Protein AF-A0A3M6T8N8-F1 (afdb_monomer)

Mean predicted aligned error: 8.94 Å

pLDDT: mean 82.11, std 16.4, range [38.44, 94.81]

Structure (mmCIF, N/CA/C/O backbone):
data_AF-A0A3M6T8N8-F1
#
_entry.id   AF-A0A3M6T8N8-F1
#
loop_
_atom_site.group_PDB
_atom_site.id
_atom_site.type_symbol
_atom_site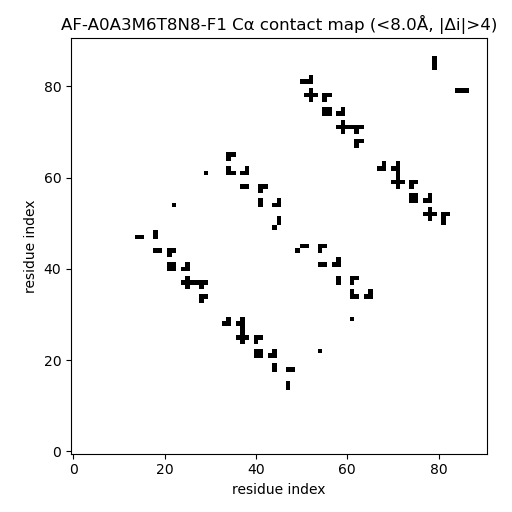.label_atom_id
_atom_site.label_alt_id
_atom_site.label_comp_id
_atom_site.label_asym_id
_atom_site.label_entity_id
_atom_site.label_seq_id
_atom_site.pdbx_PDB_ins_code
_atom_site.Cartn_x
_atom_site.Cartn_y
_atom_site.Cartn_z
_atom_site.occupancy
_atom_site.B_iso_or_equiv
_atom_site.auth_seq_id
_atom_site.auth_comp_id
_atom_site.auth_asym_id
_atom_site.auth_atom_id
_atom_site.pdbx_PDB_model_num
ATOM 1 N N . MET A 1 1 ? -5.618 14.093 46.988 1.00 48.88 1 MET A N 1
ATOM 2 C CA . MET A 1 1 ? -6.460 14.816 46.011 1.00 48.88 1 MET A CA 1
ATOM 3 C C . MET A 1 1 ? -5.995 14.438 44.614 1.00 48.88 1 MET A C 1
ATOM 5 O O . MET A 1 1 ? -4.884 14.782 44.233 1.00 48.88 1 MET A O 1
ATOM 9 N N . TYR A 1 2 ? -6.782 13.606 43.931 1.00 39.69 2 TYR A N 1
ATOM 10 C CA . TYR A 1 2 ? -6.444 12.947 42.668 1.00 39.69 2 TYR A CA 1
ATOM 11 C C . TYR A 1 2 ? -6.264 13.961 41.532 1.00 39.69 2 TYR A C 1
ATOM 13 O O . TYR A 1 2 ? -7.202 14.666 41.167 1.00 39.69 2 TYR A O 1
ATOM 21 N N . ARG A 1 3 ? -5.058 14.027 40.959 1.00 53.97 3 ARG A N 1
ATOM 22 C CA . ARG A 1 3 ? -4.750 14.866 39.796 1.00 53.97 3 ARG A CA 1
ATOM 23 C C . ARG A 1 3 ? -5.264 14.174 38.530 1.00 53.97 3 ARG A C 1
ATOM 25 O O . ARG A 1 3 ? -4.513 13.527 37.810 1.00 53.97 3 ARG A O 1
ATOM 32 N N . LEU A 1 4 ? -6.566 14.285 38.287 1.00 64.94 4 LEU A N 1
ATOM 33 C CA . LEU A 1 4 ? -7.173 13.984 36.994 1.00 64.94 4 LEU A CA 1
ATOM 34 C C . LEU A 1 4 ? -6.885 15.157 36.054 1.00 64.94 4 LEU A C 1
ATOM 36 O O . LEU A 1 4 ? -7.680 16.081 35.919 1.00 64.94 4 LEU A O 1
ATOM 40 N N . SER A 1 5 ? -5.719 15.143 35.419 1.00 61.00 5 SER A N 1
ATOM 41 C CA . SER A 1 5 ? -5.478 15.953 34.228 1.00 61.00 5 SER A CA 1
ATOM 42 C C . SER A 1 5 ? -5.287 14.971 33.091 1.00 61.00 5 SER A C 1
ATOM 44 O O . SER A 1 5 ? -4.245 14.331 32.973 1.00 61.00 5 SER A O 1
ATOM 46 N N . PHE A 1 6 ? -6.373 14.780 32.345 1.00 56.16 6 PHE A N 1
ATOM 47 C CA . PHE A 1 6 ? -6.443 13.953 31.156 1.00 56.16 6 PHE A CA 1
ATOM 48 C C . PHE A 1 6 ? -5.196 14.167 30.304 1.00 56.16 6 PHE A C 1
ATOM 50 O O . PHE A 1 6 ? -4.928 15.270 29.831 1.00 56.16 6 PHE A O 1
ATOM 57 N N . ARG A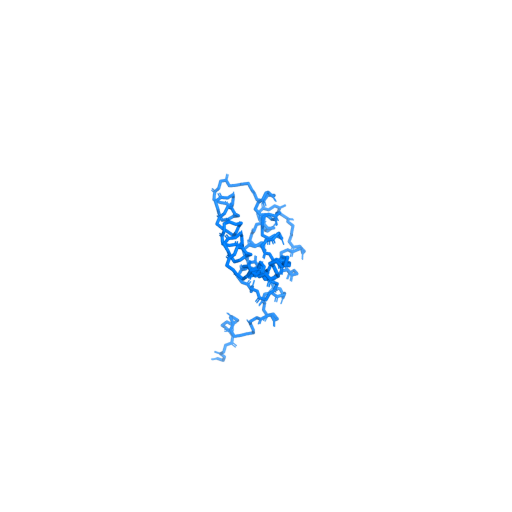 1 7 ? -4.443 13.080 30.135 1.00 54.22 7 ARG A N 1
ATOM 58 C CA . ARG A 1 7 ? -3.448 12.893 29.087 1.00 54.22 7 ARG A CA 1
ATOM 59 C C . ARG A 1 7 ? -4.085 13.398 27.793 1.00 54.22 7 ARG A C 1
ATOM 61 O O . ARG A 1 7 ? -5.020 12.774 27.294 1.00 54.22 7 ARG A O 1
ATOM 68 N N . THR A 1 8 ? -3.656 14.559 27.309 1.00 52.56 8 THR A N 1
ATOM 69 C CA . THR A 1 8 ? -4.044 15.071 25.996 1.00 52.56 8 THR A CA 1
ATOM 70 C C . THR A 1 8 ? -3.699 13.978 25.004 1.00 52.56 8 THR A C 1
ATOM 72 O O . THR A 1 8 ? -2.523 13.661 24.843 1.00 52.56 8 THR A O 1
ATOM 75 N N . GLN A 1 9 ? -4.705 13.322 24.435 1.00 42.72 9 GLN A N 1
ATOM 76 C CA . GLN A 1 9 ? -4.488 12.333 23.393 1.00 42.72 9 GLN A CA 1
ATOM 77 C C . GLN A 1 9 ? -3.898 13.077 22.196 1.00 42.72 9 GLN A C 1
ATOM 79 O O . GLN A 1 9 ? -4.589 13.938 21.645 1.00 42.72 9 GLN A O 1
ATOM 84 N N . PRO A 1 10 ? -2.663 12.784 21.767 1.00 49.00 10 PRO A N 1
ATOM 85 C CA . PRO A 1 10 ? -2.195 13.276 20.495 1.00 49.00 10 PRO A CA 1
ATOM 86 C C . PRO A 1 10 ? -2.676 12.227 19.477 1.00 49.00 10 PRO A C 1
ATOM 88 O O . PRO A 1 10 ? -1.997 11.280 19.111 1.00 49.00 10 PRO A O 1
ATOM 91 N N . ALA A 1 11 ? -3.972 12.263 19.164 1.00 52.97 11 ALA A N 1
ATOM 92 C CA . ALA A 1 11 ? -4.595 11.217 18.347 1.00 52.97 11 ALA A CA 1
ATOM 93 C C . ALA A 1 11 ? -4.394 11.452 16.838 1.00 52.97 11 ALA A C 1
ATOM 95 O O . ALA A 1 11 ? -4.745 10.598 16.031 1.00 52.97 11 ALA A O 1
ATOM 96 N N . THR A 1 12 ? -3.847 12.602 16.434 1.00 56.84 12 THR A N 1
ATOM 97 C CA . THR A 1 12 ? -3.877 13.049 15.031 1.00 56.84 12 THR A CA 1
ATOM 98 C C . THR A 1 12 ? -2.521 13.437 14.446 1.00 56.84 12 THR A C 1
ATOM 100 O O . THR A 1 12 ? -2.374 13.394 13.225 1.00 56.84 12 THR A O 1
ATOM 103 N N . THR A 1 13 ? -1.510 13.759 15.257 1.00 59.78 13 THR A N 1
ATOM 104 C CA . THR A 1 13 ? -0.186 14.151 14.741 1.00 59.78 13 THR A CA 1
ATOM 105 C C . THR A 1 13 ? 0.701 12.933 14.506 1.00 59.78 13 THR A C 1
ATOM 107 O O . THR A 1 13 ? 1.290 12.808 13.436 1.00 59.78 13 THR A O 1
ATOM 110 N N . GLU A 1 14 ? 0.740 11.999 15.454 1.00 67.62 14 GLU A N 1
ATOM 111 C CA . GLU A 1 14 ? 1.573 10.797 15.409 1.00 67.62 14 GLU A CA 1
ATOM 112 C C . GLU A 1 14 ? 1.086 9.828 14.333 1.00 67.62 14 GLU A C 1
ATOM 114 O O . GLU A 1 14 ? 1.878 9.317 13.548 1.00 67.62 14 GLU A O 1
ATOM 119 N N . ALA A 1 15 ? -0.228 9.610 14.230 1.00 74.06 15 ALA A N 1
ATOM 120 C CA . ALA A 1 15 ? -0.790 8.752 13.187 1.00 74.06 15 ALA A CA 1
ATOM 121 C C . ALA A 1 15 ? -0.472 9.299 11.784 1.00 74.06 15 ALA A C 1
ATOM 123 O O . ALA A 1 15 ? -0.092 8.550 10.884 1.00 74.06 15 ALA A O 1
ATOM 124 N N . ARG A 1 16 ? -0.544 10.627 11.618 1.00 77.62 16 ARG A N 1
ATOM 125 C CA . ARG A 1 16 ? -0.192 11.304 10.369 1.00 77.62 16 ARG A CA 1
ATOM 126 C C . ARG A 1 16 ? 1.310 11.261 10.089 1.00 77.62 16 ARG A C 1
ATOM 128 O O . ARG A 1 16 ? 1.691 11.080 8.937 1.00 77.62 16 ARG A O 1
ATOM 135 N N . SER A 1 17 ? 2.167 11.411 11.100 1.00 82.38 17 SER A N 1
ATOM 136 C CA . SER A 1 17 ? 3.618 11.304 10.914 1.00 82.38 17 SER A CA 1
ATOM 137 C C . SER A 1 17 ? 4.035 9.880 10.549 1.00 82.38 17 SER A C 1
ATOM 139 O O . SER A 1 17 ? 4.826 9.711 9.627 1.00 82.38 17 SER A O 1
ATOM 141 N N . VAL A 1 18 ? 3.447 8.866 11.193 1.00 86.25 18 VAL A N 1
ATOM 142 C CA . VAL A 1 18 ? 3.676 7.448 10.866 1.00 86.25 18 VAL A CA 1
ATOM 143 C C . VAL A 1 18 ? 3.198 7.136 9.447 1.00 86.25 18 VAL A C 1
ATOM 145 O O . VAL A 1 18 ? 3.893 6.451 8.700 1.00 86.25 18 VAL A O 1
ATOM 148 N N . PHE A 1 19 ? 2.046 7.676 9.038 1.00 87.25 19 PHE A N 1
ATOM 149 C CA . PHE A 1 19 ? 1.570 7.580 7.658 1.00 87.25 19 PHE A CA 1
ATOM 150 C C . PHE A 1 19 ? 2.587 8.159 6.659 1.00 87.25 19 PHE A C 1
ATOM 152 O O . PHE A 1 19 ? 2.971 7.477 5.707 1.00 87.25 19 PHE A O 1
ATOM 159 N N . LEU A 1 20 ? 3.044 9.396 6.880 1.00 87.25 20 LEU A N 1
ATOM 160 C CA . LEU A 1 20 ? 3.993 10.069 5.988 1.00 87.25 20 LEU A CA 1
ATOM 161 C C . LEU A 1 20 ? 5.324 9.316 5.902 1.00 87.25 20 LEU A C 1
ATOM 163 O O . LEU A 1 20 ? 5.891 9.187 4.817 1.00 87.25 20 LEU A O 1
ATOM 167 N N . GLU A 1 21 ? 5.803 8.794 7.028 1.00 90.88 21 GLU A N 1
ATOM 168 C CA . GLU A 1 21 ? 7.010 7.978 7.087 1.00 90.88 21 GLU A CA 1
ATOM 169 C C . GLU A 1 21 ? 6.851 6.687 6.275 1.00 90.88 21 GLU A C 1
ATOM 171 O O . GLU A 1 21 ? 7.674 6.405 5.404 1.00 90.88 21 GLU A O 1
ATOM 176 N N . LYS A 1 22 ? 5.759 5.940 6.478 1.00 90.81 22 LYS A N 1
ATOM 177 C CA . LYS A 1 22 ? 5.481 4.701 5.735 1.00 90.81 22 LYS A CA 1
ATOM 178 C C . LYS A 1 22 ? 5.334 4.943 4.237 1.00 90.81 22 LYS A C 1
ATOM 180 O O . LYS A 1 22 ? 5.921 4.211 3.444 1.00 90.81 22 LYS A O 1
ATOM 185 N N . ALA A 1 23 ? 4.612 5.991 3.839 1.00 90.50 23 ALA A N 1
ATOM 186 C CA . ALA A 1 23 ? 4.458 6.360 2.434 1.00 90.50 23 ALA A CA 1
ATOM 187 C C . ALA A 1 23 ? 5.806 6.723 1.784 1.00 90.50 23 ALA A C 1
ATOM 189 O O . ALA A 1 23 ? 6.067 6.341 0.640 1.00 90.50 23 ALA A O 1
ATOM 190 N N . LYS A 1 24 ? 6.685 7.414 2.523 1.00 92.81 24 LYS A N 1
ATOM 191 C CA . LYS A 1 24 ? 8.043 7.736 2.071 1.00 92.81 24 LYS A CA 1
ATOM 192 C C . LYS A 1 24 ? 8.893 6.473 1.908 1.00 92.81 24 LYS A C 1
ATOM 194 O O . LYS A 1 24 ? 9.470 6.271 0.841 1.00 92.81 24 LYS A O 1
ATOM 199 N N . LEU A 1 25 ? 8.922 5.607 2.923 1.00 94.31 25 LEU A N 1
ATOM 200 C CA . LEU A 1 25 ? 9.655 4.339 2.882 1.00 94.31 25 LEU A CA 1
ATOM 201 C C . LEU A 1 25 ? 9.173 3.447 1.730 1.00 94.31 25 LEU A C 1
ATOM 203 O O . LEU A 1 25 ? 9.996 2.835 1.053 1.00 94.31 25 LEU A O 1
ATOM 207 N N . ALA A 1 26 ? 7.865 3.423 1.455 1.00 93.62 26 ALA A N 1
ATOM 208 C CA . ALA A 1 26 ? 7.297 2.686 0.329 1.00 93.62 26 ALA A CA 1
ATOM 209 C C . ALA A 1 26 ? 7.819 3.208 -1.022 1.00 93.62 26 ALA A C 1
ATOM 211 O O . ALA A 1 26 ? 8.216 2.421 -1.882 1.00 93.62 26 ALA A O 1
ATOM 212 N N . GLY A 1 27 ? 7.890 4.533 -1.196 1.00 92.06 27 GLY A N 1
ATOM 213 C CA . GLY A 1 27 ? 8.467 5.153 -2.394 1.00 92.06 27 GLY A CA 1
ATOM 214 C C . GLY A 1 27 ? 9.962 4.857 -2.563 1.00 92.06 27 GLY A C 1
ATOM 215 O O . GLY A 1 27 ? 10.428 4.559 -3.667 1.00 92.06 27 GLY A O 1
ATOM 216 N N . GLU A 1 28 ? 10.721 4.875 -1.467 1.00 94.75 28 GLU A N 1
ATOM 217 C CA . GLU A 1 28 ? 12.135 4.489 -1.468 1.00 94.75 28 GLU A CA 1
ATOM 218 C C . GLU A 1 28 ? 12.322 2.998 -1.791 1.00 94.75 28 GLU A C 1
ATOM 220 O O . GLU A 1 28 ? 13.218 2.645 -2.557 1.00 94.75 28 GLU A O 1
ATOM 225 N N . ALA A 1 29 ? 11.480 2.112 -1.251 1.00 94.00 29 ALA A N 1
ATOM 226 C CA . ALA A 1 29 ? 11.481 0.683 -1.569 1.00 94.00 29 ALA A CA 1
ATOM 227 C C . ALA A 1 29 ? 11.170 0.440 -3.058 1.00 94.00 29 ALA A C 1
ATOM 229 O O . ALA A 1 29 ? 11.902 -0.288 -3.729 1.00 94.00 29 ALA A O 1
ATOM 230 N N . CYS A 1 30 ? 10.176 1.139 -3.622 1.00 91.12 30 CYS A N 1
ATOM 231 C CA . CYS A 1 30 ? 9.902 1.139 -5.064 1.00 91.12 30 CYS A CA 1
ATOM 232 C C . CYS A 1 30 ? 11.122 1.569 -5.892 1.00 91.12 30 CYS A C 1
ATOM 234 O O . CYS A 1 30 ? 11.415 0.961 -6.922 1.00 91.12 30 CYS A O 1
ATOM 236 N N . SER A 1 31 ? 11.849 2.592 -5.434 1.00 91.44 31 SER A N 1
ATOM 237 C CA . SER A 1 31 ? 13.044 3.111 -6.115 1.00 91.44 31 SER A CA 1
ATOM 238 C C . SER A 1 31 ? 14.228 2.141 -6.041 1.00 91.44 31 SER A C 1
ATOM 240 O O . SER A 1 31 ? 15.012 2.050 -6.982 1.00 91.44 31 SER A O 1
ATOM 242 N N . ARG A 1 32 ? 14.328 1.373 -4.949 1.00 93.81 32 ARG A N 1
ATOM 243 C CA . ARG A 1 32 ? 15.311 0.293 -4.758 1.00 93.81 32 ARG A CA 1
ATOM 244 C C . ARG A 1 32 ? 14.967 -0.999 -5.507 1.00 93.81 32 ARG A C 1
ATOM 246 O O . ARG A 1 32 ? 15.799 -1.894 -5.586 1.00 93.81 32 ARG A O 1
ATOM 253 N N . GLY A 1 33 ? 13.763 -1.104 -6.071 1.00 92.38 33 GLY A N 1
ATOM 254 C CA . GLY A 1 33 ? 13.271 -2.327 -6.712 1.00 92.38 33 GLY A CA 1
ATOM 255 C C . GLY A 1 33 ? 12.690 -3.355 -5.736 1.00 92.38 33 GLY A C 1
ATOM 256 O O . GLY A 1 33 ? 12.324 -4.457 -6.143 1.00 92.38 33 GLY A O 1
ATOM 257 N N . GLU A 1 34 ? 12.550 -2.996 -4.462 1.00 94.81 34 GLU A N 1
ATOM 258 C CA . GLU A 1 34 ? 11.952 -3.816 -3.409 1.00 94.81 34 GLU A CA 1
ATOM 259 C C . GLU A 1 34 ? 10.422 -3.703 -3.451 1.00 94.81 34 GLU A C 1
ATOM 261 O O . GLU A 1 34 ? 9.766 -3.218 -2.530 1.00 94.81 34 GLU A O 1
ATOM 266 N N . PHE A 1 35 ? 9.827 -4.133 -4.564 1.00 92.25 35 PHE A N 1
ATOM 267 C CA . PHE A 1 35 ? 8.398 -3.936 -4.817 1.00 92.25 35 PHE A CA 1
ATOM 268 C C . PHE A 1 35 ? 7.493 -4.681 -3.830 1.00 92.25 35 PHE A C 1
ATOM 270 O O . PHE A 1 35 ? 6.407 -4.199 -3.530 1.00 92.25 35 PHE A O 1
ATOM 277 N N . ILE A 1 36 ? 7.930 -5.831 -3.306 1.00 92.44 36 ILE A N 1
ATOM 278 C CA . ILE A 1 36 ? 7.163 -6.592 -2.308 1.00 92.44 36 ILE A CA 1
ATOM 279 C C . ILE A 1 36 ? 7.068 -5.797 -1.000 1.00 92.44 36 ILE A C 1
ATOM 281 O O . ILE A 1 36 ? 5.969 -5.584 -0.496 1.00 92.44 36 ILE A O 1
ATOM 285 N N . LEU A 1 37 ? 8.199 -5.275 -0.513 1.00 93.88 37 LEU A N 1
ATOM 286 C CA . LEU A 1 37 ? 8.232 -4.423 0.676 1.00 93.88 37 LEU A CA 1
ATOM 287 C C . LEU A 1 37 ? 7.430 -3.134 0.457 1.00 93.88 37 LEU A C 1
ATOM 289 O O . LEU A 1 37 ? 6.685 -2.705 1.335 1.00 93.88 37 LEU A O 1
ATOM 293 N N . ALA A 1 38 ? 7.535 -2.529 -0.730 1.00 94.69 38 ALA A N 1
ATOM 294 C CA . ALA A 1 38 ? 6.756 -1.343 -1.066 1.00 94.69 38 ALA A CA 1
ATOM 295 C C . ALA A 1 38 ? 5.244 -1.602 -0.964 1.00 94.69 38 ALA A C 1
ATOM 297 O O . ALA A 1 38 ? 4.521 -0.774 -0.416 1.00 94.69 38 ALA A O 1
ATOM 298 N N . VAL A 1 39 ? 4.763 -2.757 -1.438 1.00 94.19 39 VAL A N 1
ATOM 299 C CA . VAL A 1 39 ? 3.349 -3.152 -1.326 1.00 94.19 39 VAL A CA 1
ATOM 300 C C . VAL A 1 39 ? 2.904 -3.263 0.132 1.00 94.19 39 VAL A C 1
ATOM 302 O O . VAL A 1 39 ? 1.819 -2.781 0.469 1.00 94.19 39 VAL A O 1
ATOM 305 N N . GLU A 1 40 ? 3.714 -3.874 0.996 1.00 94.31 40 GLU A N 1
ATOM 306 C CA . GLU A 1 40 ? 3.411 -3.993 2.428 1.00 94.31 40 GLU A CA 1
ATOM 307 C C . GLU A 1 40 ? 3.342 -2.614 3.093 1.00 94.31 40 GLU A C 1
ATOM 309 O O . GLU A 1 40 ? 2.349 -2.282 3.740 1.00 94.31 40 GLU A O 1
ATOM 314 N N . LEU A 1 41 ? 4.334 -1.757 2.837 1.00 94.69 41 LEU A N 1
ATOM 315 C CA . LEU A 1 41 ? 4.378 -0.397 3.376 1.00 94.69 41 LEU A CA 1
ATOM 316 C C . LEU A 1 41 ? 3.215 0.472 2.880 1.00 94.69 41 LEU A C 1
ATOM 318 O O . LEU A 1 41 ? 2.634 1.223 3.666 1.00 94.69 41 LEU A O 1
ATOM 322 N N . TYR A 1 42 ? 2.834 0.357 1.603 1.00 94.50 42 TYR A N 1
ATOM 323 C CA . TYR A 1 42 ? 1.638 1.025 1.088 1.00 94.50 42 TYR A CA 1
ATOM 324 C C . TYR A 1 42 ? 0.365 0.484 1.729 1.00 94.50 42 TYR A C 1
ATOM 326 O O . TYR A 1 42 ? -0.540 1.262 2.000 1.00 94.50 42 TYR A O 1
ATOM 334 N N . THR A 1 43 ? 0.288 -0.817 1.998 1.00 93.81 43 THR A N 1
ATOM 335 C CA . THR A 1 43 ? -0.874 -1.419 2.663 1.00 93.81 43 THR A CA 1
ATOM 336 C C . THR A 1 43 ? -1.023 -0.899 4.088 1.00 93.81 43 THR A C 1
ATOM 338 O O . THR A 1 43 ? -2.118 -0.499 4.474 1.00 93.81 43 THR A O 1
ATOM 341 N N . ASP A 1 44 ? 0.074 -0.788 4.835 1.00 92.44 44 ASP A N 1
ATOM 342 C CA . ASP A 1 44 ? 0.053 -0.150 6.150 1.00 92.44 44 ASP A CA 1
ATOM 343 C C . ASP A 1 44 ? -0.349 1.327 6.068 1.00 92.44 44 ASP A C 1
ATOM 345 O O . ASP A 1 44 ? -1.132 1.803 6.888 1.00 92.44 44 ASP A O 1
ATOM 349 N N . ALA A 1 45 ? 0.173 2.065 5.083 1.00 91.81 45 ALA A N 1
ATOM 350 C CA . ALA A 1 45 ? -0.189 3.464 4.879 1.00 91.81 45 ALA A CA 1
ATOM 351 C C . ALA A 1 45 ? -1.681 3.621 4.525 1.00 91.81 45 ALA A C 1
ATOM 353 O O . ALA A 1 45 ? -2.327 4.538 5.023 1.00 91.81 45 ALA A O 1
ATOM 354 N N . ILE A 1 46 ? -2.238 2.706 3.726 1.00 91.50 46 ILE A N 1
ATOM 355 C CA . ILE A 1 46 ? -3.666 2.649 3.375 1.00 91.50 46 ILE A CA 1
ATOM 356 C C . ILE A 1 46 ? -4.522 2.334 4.603 1.00 91.50 46 ILE A C 1
ATOM 358 O O . ILE A 1 46 ? -5.582 2.923 4.768 1.00 91.50 46 ILE A O 1
ATOM 362 N N . ASN A 1 47 ? -4.066 1.458 5.500 1.00 90.25 47 ASN A N 1
ATOM 363 C CA . ASN A 1 47 ? -4.784 1.183 6.748 1.00 90.25 47 ASN A CA 1
ATOM 364 C C . ASN A 1 47 ? -4.880 2.426 7.652 1.00 90.25 47 ASN A C 1
ATOM 366 O O . ASN A 1 47 ? -5.814 2.534 8.445 1.00 90.25 47 ASN A O 1
ATOM 370 N N . LEU A 1 48 ? -3.928 3.360 7.534 1.00 88.31 48 LEU A N 1
ATOM 371 C CA . LEU A 1 48 ? -3.936 4.634 8.257 1.00 88.31 48 LEU A CA 1
ATOM 372 C C . LEU A 1 48 ? -4.760 5.713 7.540 1.00 88.31 48 LEU A C 1
ATOM 374 O O . LEU A 1 48 ? -5.462 6.474 8.203 1.00 88.31 48 LEU A O 1
ATOM 378 N N . ASP A 1 49 ? -4.684 5.782 6.208 1.00 86.50 49 ASP A N 1
ATOM 379 C CA . ASP A 1 49 ? -5.465 6.706 5.379 1.00 86.50 49 ASP A CA 1
ATOM 380 C C . ASP A 1 49 ? -6.077 5.987 4.159 1.00 86.50 49 ASP A C 1
ATOM 382 O O . ASP A 1 49 ? -5.540 6.041 3.043 1.00 86.50 49 ASP A O 1
ATOM 386 N N . PRO A 1 50 ? -7.228 5.316 4.345 1.00 88.44 50 PRO A N 1
ATOM 387 C CA . PRO A 1 50 ? -7.849 4.525 3.289 1.00 88.44 50 PRO A CA 1
ATOM 388 C C . PRO A 1 50 ? -8.508 5.377 2.201 1.00 88.44 50 PRO A C 1
ATOM 390 O O . PRO A 1 50 ? -8.918 4.825 1.181 1.00 88.44 50 PRO A O 1
ATOM 393 N N . GLN A 1 51 ? -8.616 6.697 2.391 1.00 86.81 51 GLN A N 1
ATOM 394 C CA . GLN A 1 51 ? -9.220 7.617 1.421 1.00 86.81 51 GLN A CA 1
ATOM 395 C C . GLN A 1 51 ? -8.196 8.187 0.430 1.00 86.81 51 GLN A C 1
ATOM 397 O O . GLN A 1 51 ? -8.551 8.892 -0.518 1.00 86.81 51 GLN A O 1
ATOM 402 N N . ASN A 1 52 ? -6.916 7.869 0.608 1.00 88.25 52 ASN A N 1
ATOM 403 C CA . ASN A 1 52 ? -5.855 8.410 -0.217 1.00 88.25 52 ASN A CA 1
ATOM 404 C C . ASN A 1 52 ? -5.641 7.590 -1.499 1.00 88.25 52 ASN A C 1
ATOM 406 O O . ASN A 1 52 ? -4.873 6.627 -1.531 1.00 88.25 52 ASN A O 1
ATOM 410 N N . HIS A 1 53 ? -6.282 8.021 -2.587 1.00 88.38 53 HIS A N 1
ATOM 411 C CA . HIS A 1 53 ? -6.158 7.413 -3.919 1.00 88.38 53 HIS A CA 1
ATOM 412 C C . HIS A 1 53 ? -4.704 7.288 -4.423 1.00 88.38 53 HIS A C 1
ATOM 414 O O . HIS A 1 53 ? -4.399 6.365 -5.181 1.00 88.38 53 HIS A O 1
ATOM 420 N N . VAL A 1 54 ? -3.786 8.162 -3.987 1.00 90.00 54 VAL A N 1
ATOM 421 C CA . VAL A 1 54 ? -2.371 8.136 -4.403 1.00 90.00 54 VAL A CA 1
ATOM 422 C C . VAL A 1 54 ? -1.674 6.862 -3.921 1.00 90.00 54 VAL A C 1
ATOM 424 O O . VAL A 1 54 ? -0.843 6.305 -4.639 1.00 90.00 54 VAL A O 1
ATOM 427 N N . LEU A 1 55 ? -2.027 6.361 -2.733 1.00 91.69 55 LEU A N 1
ATOM 428 C CA . LEU A 1 55 ? -1.435 5.138 -2.186 1.00 91.69 55 LEU A CA 1
ATOM 429 C C . LEU A 1 55 ? -1.824 3.913 -3.010 1.00 91.69 55 LEU A C 1
ATOM 431 O O . LEU A 1 55 ? -0.957 3.111 -3.344 1.00 91.69 55 LEU A O 1
ATOM 435 N N . TYR A 1 56 ? -3.098 3.804 -3.389 1.00 93.31 56 TYR A N 1
ATOM 436 C CA . TYR A 1 56 ? -3.577 2.732 -4.261 1.00 93.31 56 TYR A CA 1
ATOM 437 C C . TYR A 1 56 ? -2.921 2.807 -5.643 1.00 93.31 56 TYR A C 1
ATOM 439 O O . TYR 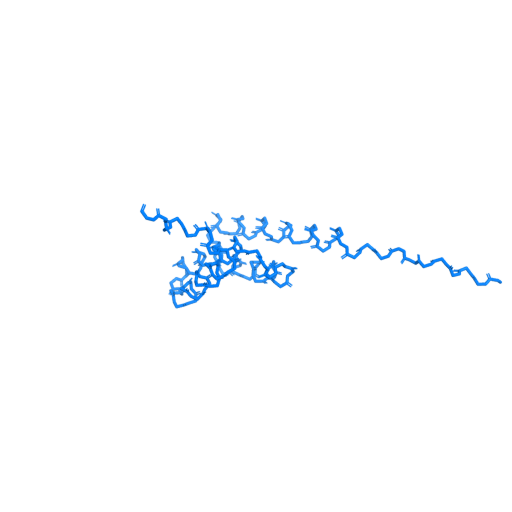A 1 56 ? -2.486 1.789 -6.170 1.00 93.31 56 TYR A O 1
ATOM 447 N N . GLY A 1 57 ? -2.749 4.009 -6.207 1.00 92.00 57 GLY A N 1
ATOM 448 C CA . GLY A 1 57 ? -2.028 4.188 -7.472 1.00 92.00 57 GLY A CA 1
ATOM 449 C C . GLY A 1 57 ? -0.564 3.734 -7.400 1.00 92.00 57 GLY A C 1
ATOM 450 O O . GLY A 1 57 ? -0.087 3.000 -8.268 1.00 92.00 57 GLY A O 1
ATOM 451 N N . ASN A 1 58 ? 0.148 4.106 -6.335 1.00 91.50 58 ASN A N 1
ATOM 452 C CA . ASN A 1 58 ? 1.543 3.706 -6.151 1.00 91.50 58 ASN A CA 1
ATOM 453 C C . ASN A 1 5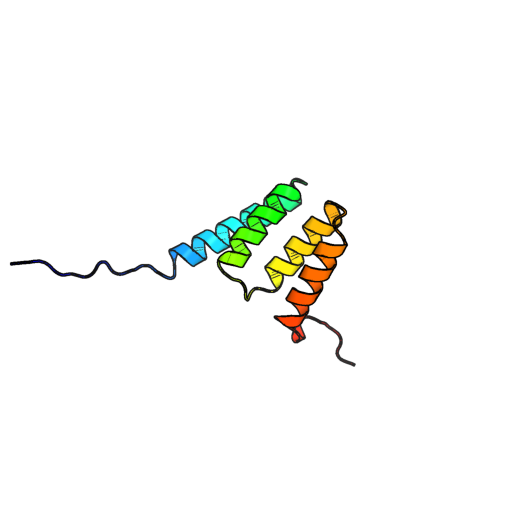8 ? 1.694 2.209 -5.830 1.00 91.50 58 ASN A C 1
ATOM 455 O O . ASN A 1 58 ? 2.613 1.559 -6.334 1.00 91.50 58 ASN A O 1
ATOM 459 N N . ARG A 1 59 ? 0.774 1.636 -5.042 1.00 94.75 59 ARG A N 1
ATOM 460 C CA . ARG A 1 59 ? 0.727 0.195 -4.764 1.00 94.75 59 ARG A CA 1
ATOM 461 C C . ARG A 1 59 ? 0.414 -0.606 -6.028 1.00 94.75 59 ARG A C 1
ATOM 463 O O . ARG A 1 59 ? 1.088 -1.598 -6.296 1.00 94.75 59 ARG A O 1
ATOM 470 N N . SER A 1 60 ? -0.500 -0.113 -6.866 1.00 94.38 60 SER A N 1
ATOM 471 C CA . SER A 1 60 ? -0.779 -0.659 -8.199 1.00 94.38 60 SER A CA 1
ATOM 472 C C . SER A 1 60 ? 0.480 -0.693 -9.070 1.00 94.38 60 SER A C 1
ATOM 474 O O . SER A 1 60 ? 0.806 -1.730 -9.649 1.00 94.38 60 SER A O 1
ATOM 476 N N . ALA A 1 61 ? 1.268 0.388 -9.090 1.00 92.12 61 ALA A N 1
ATOM 477 C CA . ALA A 1 61 ? 2.542 0.408 -9.807 1.00 92.12 61 ALA A CA 1
ATOM 478 C C . ALA A 1 61 ? 3.526 -0.658 -9.283 1.00 92.12 61 ALA A C 1
ATOM 480 O O . ALA A 1 61 ? 4.152 -1.360 -10.081 1.00 92.12 61 ALA A O 1
ATOM 481 N N . ALA A 1 62 ? 3.629 -0.843 -7.963 1.00 93.94 62 ALA A N 1
ATOM 482 C CA . ALA A 1 62 ? 4.452 -1.900 -7.371 1.00 93.94 62 ALA A CA 1
ATOM 483 C C . ALA A 1 62 ? 3.947 -3.316 -7.731 1.00 93.94 62 ALA A C 1
ATOM 485 O O . ALA A 1 62 ? 4.744 -4.212 -8.030 1.00 93.94 62 ALA A O 1
ATOM 486 N N . PHE A 1 63 ? 2.629 -3.519 -7.803 1.00 94.81 63 PHE A N 1
ATOM 487 C CA . PHE A 1 63 ? 2.033 -4.775 -8.261 1.00 94.81 63 PHE A CA 1
ATOM 488 C C . PHE A 1 63 ? 2.327 -5.078 -9.734 1.00 94.81 63 PHE A C 1
ATOM 490 O O . PHE A 1 63 ? 2.680 -6.211 -10.067 1.00 94.81 63 PHE A O 1
ATOM 497 N N . ILE A 1 64 ? 2.292 -4.075 -10.616 1.00 92.88 64 ILE A N 1
ATOM 498 C CA . ILE A 1 64 ? 2.686 -4.235 -12.027 1.00 92.88 64 ILE A CA 1
ATOM 499 C C . ILE A 1 64 ? 4.134 -4.734 -12.120 1.00 92.88 64 ILE A C 1
ATOM 501 O O . ILE A 1 64 ? 4.436 -5.653 -12.885 1.00 92.88 64 ILE A O 1
ATOM 505 N N . ARG A 1 65 ? 5.033 -4.182 -11.297 1.00 91.75 65 ARG A N 1
ATOM 506 C CA . ARG A 1 65 ? 6.452 -4.574 -11.266 1.00 91.75 65 ARG A CA 1
ATOM 507 C C . ARG A 1 65 ? 6.674 -5.996 -10.749 1.00 91.75 65 ARG A C 1
ATOM 509 O O . ARG A 1 65 ? 7.641 -6.634 -11.155 1.00 91.75 65 ARG A O 1
ATOM 516 N N . THR A 1 66 ? 5.768 -6.512 -9.922 1.00 92.38 66 THR A N 1
ATOM 517 C CA . THR A 1 66 ? 5.777 -7.904 -9.437 1.00 92.38 66 THR A CA 1
ATOM 518 C C . THR A 1 66 ? 4.924 -8.854 -10.285 1.00 92.38 66 THR A C 1
ATOM 520 O O . THR A 1 66 ? 4.757 -10.011 -9.906 1.00 92.38 66 THR A O 1
ATOM 523 N N . ARG A 1 67 ? 4.423 -8.400 -11.447 1.00 92.31 67 ARG A N 1
ATOM 524 C CA . ARG A 1 67 ? 3.542 -9.153 -12.365 1.00 92.31 67 ARG A CA 1
ATOM 525 C C . ARG A 1 67 ? 2.195 -9.569 -11.760 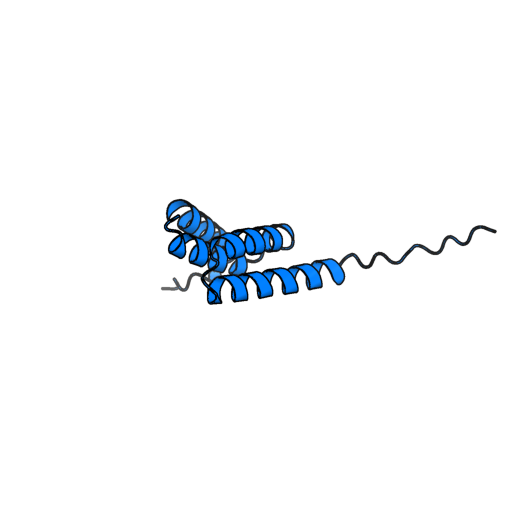1.00 92.31 67 ARG A C 1
ATOM 527 O O . ARG A 1 67 ? 1.592 -10.540 -12.202 1.00 92.31 67 ARG A O 1
ATOM 534 N N . GLN A 1 68 ? 1.714 -8.834 -10.764 1.00 93.25 68 GLN A N 1
ATOM 535 C CA . GLN A 1 68 ? 0.430 -9.069 -10.099 1.00 93.25 68 GLN A CA 1
ATOM 536 C C . GLN A 1 68 ? -0.642 -8.152 -10.695 1.00 93.25 68 GLN A C 1
ATOM 538 O O . GLN A 1 68 ? -1.153 -7.242 -10.040 1.00 93.25 68 GLN A O 1
ATOM 543 N N . PHE A 1 69 ? -0.939 -8.348 -11.977 1.00 91.75 69 PHE A N 1
ATOM 544 C CA . PHE A 1 69 ? -1.756 -7.417 -12.756 1.00 91.75 69 PHE A CA 1
ATOM 545 C C . PHE A 1 69 ? -3.204 -7.339 -12.267 1.00 91.75 69 PHE A C 1
ATOM 547 O O . PHE A 1 69 ? -3.795 -6.264 -12.286 1.00 91.75 69 PHE A O 1
ATOM 554 N N . GLU A 1 70 ? -3.762 -8.440 -11.769 1.00 94.00 70 GLU A N 1
ATOM 555 C CA . GLU A 1 70 ? -5.131 -8.500 -11.251 1.00 94.00 70 GLU A CA 1
ATOM 556 C C . GLU A 1 70 ? -5.294 -7.589 -10.029 1.00 94.00 70 GLU A C 1
ATOM 558 O O . GLU A 1 70 ? -6.247 -6.811 -9.952 1.00 94.00 70 GLU A O 1
ATOM 563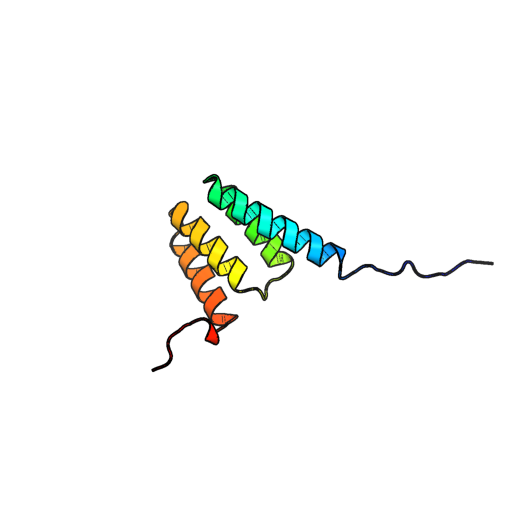 N N . ARG A 1 71 ? -4.314 -7.627 -9.116 1.00 92.00 71 ARG A N 1
ATOM 564 C CA . ARG A 1 71 ? -4.271 -6.764 -7.925 1.00 92.00 71 ARG A CA 1
ATOM 565 C C . ARG A 1 71 ? -4.000 -5.309 -8.287 1.00 92.00 71 ARG A C 1
ATOM 567 O O . ARG A 1 71 ? -4.640 -4.412 -7.749 1.00 92.00 71 ARG A O 1
ATOM 574 N N . ALA A 1 72 ? -3.111 -5.068 -9.251 1.00 93.19 72 ALA A N 1
ATOM 575 C CA . ALA A 1 72 ? -2.870 -3.722 -9.763 1.00 93.19 72 ALA A CA 1
ATOM 576 C C . ALA A 1 72 ? -4.137 -3.093 -10.367 1.00 93.19 72 ALA A C 1
ATOM 578 O O . ALA A 1 72 ? -4.410 -1.911 -10.147 1.00 93.19 72 ALA A O 1
ATOM 579 N N . LEU A 1 73 ? -4.912 -3.883 -11.115 1.00 93.00 73 LEU A N 1
ATOM 580 C CA . LEU A 1 73 ? -6.171 -3.464 -11.725 1.00 93.00 73 LEU A CA 1
ATOM 581 C C . LEU A 1 73 ? -7.217 -3.133 -10.652 1.00 93.00 73 LEU A C 1
ATOM 583 O O . LEU A 1 73 ? -7.938 -2.148 -10.782 1.00 93.00 73 LEU A O 1
ATOM 587 N N . GLU A 1 74 ? -7.299 -3.939 -9.594 1.00 93.12 74 GLU A N 1
ATOM 588 C CA . GLU A 1 74 ? -8.182 -3.687 -8.455 1.00 93.12 74 GLU A CA 1
ATOM 589 C C . GLU A 1 74 ? -7.840 -2.384 -7.731 1.00 93.12 74 GLU A C 1
ATOM 591 O O . GLU A 1 74 ? -8.715 -1.533 -7.580 1.00 93.12 74 GLU A O 1
ATOM 596 N N . ASP A 1 75 ? -6.567 -2.169 -7.399 1.00 92.44 75 ASP A N 1
ATOM 597 C CA . ASP A 1 75 ? -6.102 -0.916 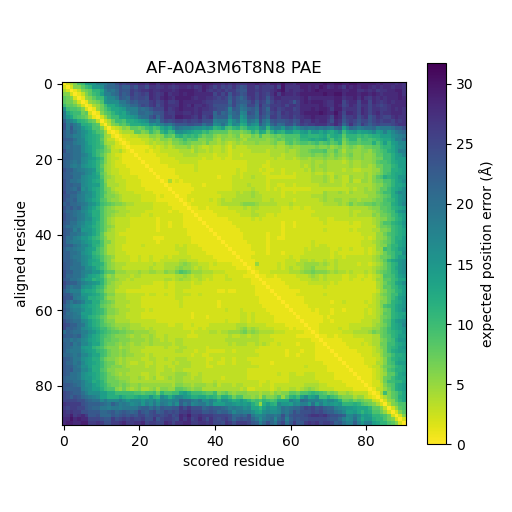-6.800 1.00 92.44 75 ASP A CA 1
ATOM 598 C C . ASP A 1 75 ? -6.361 0.294 -7.705 1.00 92.44 75 ASP A C 1
ATOM 600 O O . ASP A 1 75 ? -6.781 1.348 -7.231 1.00 92.44 75 ASP A O 1
ATOM 604 N N . GLY A 1 76 ? -6.166 0.143 -9.018 1.00 89.62 76 GLY A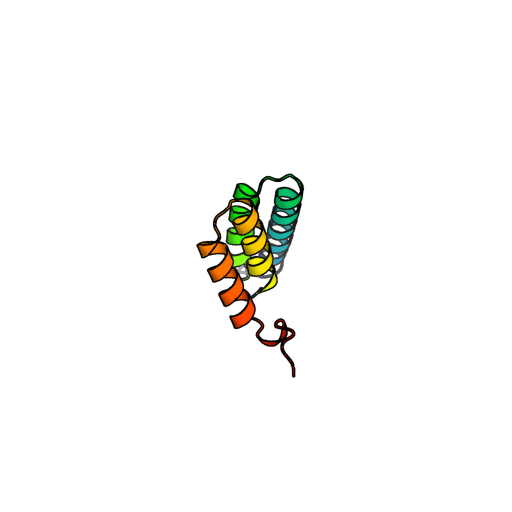 N 1
ATOM 605 C CA . GLY A 1 76 ? -6.481 1.186 -9.993 1.00 89.62 76 GLY A CA 1
ATOM 606 C C . GLY A 1 76 ? -7.969 1.543 -10.003 1.00 89.62 76 GLY A C 1
ATOM 607 O O . GLY A 1 76 ? -8.317 2.724 -10.016 1.00 89.62 76 GLY A O 1
ATOM 608 N N . ARG A 1 77 ? -8.858 0.541 -9.931 1.00 90.75 77 ARG A N 1
ATOM 609 C CA . ARG A 1 77 ? -10.309 0.768 -9.813 1.00 90.75 77 ARG A CA 1
ATOM 610 C C . ARG A 1 77 ? -10.659 1.489 -8.515 1.00 90.75 77 ARG A C 1
ATOM 612 O O . ARG A 1 77 ? -11.413 2.458 -8.561 1.00 90.75 77 ARG A O 1
ATOM 619 N N . TYR A 1 78 ? -10.095 1.060 -7.387 1.00 89.81 78 TYR A N 1
ATOM 620 C CA . TYR A 1 78 ? -10.316 1.714 -6.097 1.00 89.81 78 TYR A CA 1
ATOM 621 C C . TYR A 1 78 ? -9.810 3.160 -6.089 1.00 89.81 78 TYR A C 1
ATOM 623 O O . TYR A 1 78 ? -10.523 4.049 -5.629 1.00 89.81 78 TYR A O 1
ATOM 631 N N . ALA A 1 79 ? -8.633 3.431 -6.659 1.00 88.62 79 ALA A N 1
ATOM 632 C CA . ALA A 1 79 ? -8.095 4.786 -6.772 1.00 88.62 79 ALA A CA 1
ATOM 633 C C . ALA A 1 79 ? -9.033 5.714 -7.565 1.00 88.62 79 ALA A C 1
ATOM 635 O O . ALA A 1 79 ? -9.304 6.836 -7.135 1.00 88.62 79 ALA A O 1
ATOM 636 N N . VAL A 1 80 ? -9.570 5.228 -8.690 1.00 86.38 80 VAL A N 1
ATOM 637 C CA . VAL A 1 80 ? -10.550 5.958 -9.510 1.00 86.38 80 VAL A CA 1
ATOM 638 C C . VAL A 1 80 ? -11.873 6.150 -8.770 1.00 86.38 80 VAL A C 1
ATOM 640 O O . VAL A 1 80 ? -12.475 7.215 -8.867 1.00 86.38 80 VAL A O 1
ATOM 643 N N . GLN A 1 81 ? -12.325 5.152 -8.010 1.00 87.31 81 GLN A N 1
ATOM 644 C CA . GLN A 1 81 ? -13.546 5.258 -7.213 1.00 87.31 81 GLN A CA 1
ATOM 645 C C . GLN A 1 81 ? -13.412 6.295 -6.088 1.00 87.31 81 GLN A C 1
ATOM 647 O O . GLN A 1 81 ? -14.367 7.021 -5.816 1.00 87.31 81 GLN A O 1
ATOM 652 N N . LEU A 1 82 ? -12.236 6.382 -5.458 1.00 85.56 82 LEU A N 1
ATOM 653 C CA . LEU A 1 82 ? -11.940 7.350 -4.399 1.00 85.56 82 LEU A CA 1
ATOM 654 C C . LEU A 1 82 ? -11.815 8.779 -4.929 1.00 85.56 82 LEU A C 1
ATOM 656 O O . LEU A 1 82 ? -12.355 9.698 -4.320 1.00 85.56 82 LEU A O 1
ATOM 660 N N . GLN A 1 83 ? -11.136 8.972 -6.062 1.00 80.88 83 GLN A N 1
ATOM 661 C CA . GLN A 1 83 ? -11.057 10.272 -6.725 1.00 80.88 83 GLN A CA 1
ATOM 662 C C . GLN A 1 83 ? -11.466 10.151 -8.199 1.00 80.88 83 GLN A C 1
ATOM 664 O O . GLN A 1 83 ? -10.610 10.065 -9.086 1.00 80.88 83 GLN A O 1
ATOM 669 N N . PRO A 1 84 ? -12.776 10.242 -8.495 1.00 71.38 84 PRO A N 1
ATOM 670 C CA . PRO A 1 84 ? -13.283 10.172 -9.863 1.00 71.38 84 PRO A CA 1
ATOM 671 C C . PRO A 1 84 ? -12.708 11.276 -10.756 1.00 71.38 84 PRO A C 1
ATOM 673 O O . PRO A 1 84 ? -12.488 11.056 -11.943 1.00 71.38 84 PRO A O 1
ATOM 676 N N . SER A 1 85 ? -12.392 12.443 -10.173 1.00 65.88 85 SER A N 1
ATOM 677 C CA . SER A 1 85 ? -11.812 13.588 -10.891 1.00 65.88 85 SER A CA 1
ATOM 678 C C . SER A 1 85 ? -10.332 13.416 -11.262 1.00 65.88 85 SER A C 1
ATOM 680 O O . SER A 1 85 ? -9.802 14.253 -11.992 1.00 65.88 85 SER A O 1
ATOM 682 N N . TRP A 1 86 ? -9.641 12.395 -10.738 1.00 60.97 86 TRP A N 1
ATOM 683 C CA . TRP A 1 86 ? -8.257 12.092 -11.121 1.00 60.97 86 TRP A CA 1
ATOM 684 C C . TRP A 1 86 ? -8.200 11.425 -12.496 1.00 60.97 86 TRP A C 1
ATOM 686 O O . TRP A 1 86 ? -7.216 11.546 -13.228 1.00 60.97 86 TRP A O 1
ATOM 696 N N . SER A 1 87 ? -9.289 10.761 -12.883 1.00 50.88 87 SER A N 1
ATOM 697 C CA . SER A 1 87 ? -9.492 10.316 -14.251 1.00 50.88 87 SER A CA 1
ATOM 698 C C . SER A 1 87 ? -9.634 11.559 -15.120 1.00 50.88 87 SER A C 1
ATOM 700 O O . SER A 1 87 ? -10.697 12.175 -15.172 1.00 50.88 87 SER A O 1
ATOM 702 N N . LYS A 1 88 ? -8.563 11.945 -15.820 1.00 53.75 88 LYS A N 1
ATOM 703 C CA . LYS A 1 88 ? -8.632 12.912 -16.921 1.00 53.75 88 LYS A CA 1
ATOM 704 C C . LYS A 1 88 ? -9.362 12.267 -18.105 1.00 53.75 88 LYS A C 1
ATOM 706 O O . LYS A 1 88 ? -8.776 11.991 -19.142 1.00 53.75 88 LYS A O 1
ATOM 711 N N . VAL A 1 89 ? -10.645 11.989 -17.916 1.00 55.00 89 VAL A N 1
ATOM 712 C CA . VAL A 1 89 ? -11.615 11.692 -18.964 1.00 55.00 89 VAL A CA 1
ATOM 713 C C . VAL A 1 89 ? -12.693 12.752 -18.806 1.00 55.00 89 VAL A C 1
ATOM 715 O O . VAL A 1 89 ? -13.713 12.560 -18.154 1.00 55.00 89 VAL A O 1
ATOM 718 N N . GLY A 1 90 ? -12.386 13.932 -19.330 1.00 46.56 90 GLY A N 1
ATOM 719 C CA . GLY A 1 90 ? -13.338 15.014 -19.513 1.00 46.56 90 GLY A CA 1
ATOM 720 C C . GLY A 1 90 ? -13.293 15.406 -20.980 1.00 46.56 90 GLY A C 1
ATOM 721 O O . GLY A 1 90 ? -12.348 16.089 -21.352 1.00 46.56 90 GLY A O 1
ATOM 722 N N . ASN A 1 91 ? -14.274 14.873 -21.725 1.00 38.44 91 ASN A N 1
ATOM 723 C CA . ASN A 1 91 ? -14.772 15.193 -23.076 1.00 38.44 91 ASN A CA 1
ATOM 724 C C . ASN A 1 91 ? -13.803 15.737 -24.134 1.00 38.44 91 ASN A C 1
ATOM 726 O O . ASN A 1 91 ? -13.314 16.876 -23.983 1.00 38.44 91 ASN A O 1
#

Foldseek 3Di:
DDPPDDDPPPPDPVLVVLLVVLQVVLVVCVVVLVLVSSLVSLVVSCVSPVLDLVSLQSNLVSCVSVVNNVSSVVSNVSSCVSPVVVPPPDD

InterPro domains:
  IPR011990 Tetratricopeptide-like helical domain superfamily [G3DSA:1.25.40.10] (20-91)
  IPR011990 Tetratricopeptide-like helical domain superfamily [SSF48452] (23-88)

Organism: Pocillopora damicornis (NCBI:txid46731)

Radius of gyration: 17.18 Å; Cα contacts (8 Å, |Δi|>4): 86; chains: 1; bounding box: 30×25×6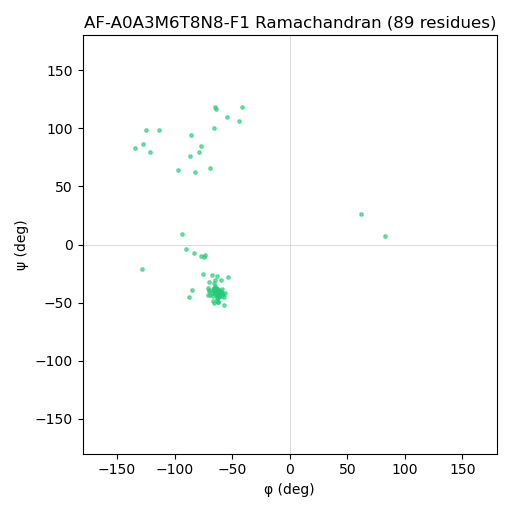9 Å

Solvent-accessible surface area (backbone atoms only — not comparable to full-atom values): 5014 Å² total; per-residue (Å²): 134,86,86,85,70,78,77,78,76,74,77,63,60,57,58,50,50,53,30,55,50,30,47,49,52,17,53,52,25,48,74,72,66,39,28,71,60,15,38,53,29,27,50,55,25,34,74,71,42,75,76,46,33,66,46,31,45,54,31,16,53,28,24,51,76,70,70,38,52,71,61,17,51,50,27,44,51,50,19,40,69,64,36,60,81,73,52,88,77,76,134

Nearest PDB structures (foldseek):
  5lyp-assembly1_A  TM=9.787E-01  e=1.010E-04  Saccharomyces cerevisiae
  5lyn-assembly1_B  TM=9.453E-01  e=1.564E-04  Saccharomyces cerevisiae
  4j8e-assembly1_A  TM=8.399E-01  e=1.946E-04  Rattus norvegicus
  5hrz-assembly1_A  TM=9.549E-01  e=1.637E-03  synthetic construct
  3vtx-assembly2_B  TM=8.557E-01  e=5.748E-03  Candidatus Magnetobacterium bavaricum

Sequence (91 aa):
MYRLSFRTQPATTEARSVFLEKAKLAGEACSRGEFILAVELYTDAINLDPQNHVLYGNRSAAFIRTRQFERALEDGRYAVQLQPSWSKVGN

Secondary structure (DSSP, 8-state):
-----------SHHHHHHHHHHHHHHHHHHHHT-HHHHHHHHHHHHHH-TT-HHHHHHHHHHHHHTT-HHHHHHHHHHHHHH-GGGS----